Protein AF-A0A967BC62-F1 (afdb_monomer_lite)

Foldseek 3Di:
DVCPVVVVVVVVDDDDCDDCVVVCVVVPDVVVVVVVVVVVVVVVVVVVVVVVVVVVVVVVVVVVVVPPPPDD

Sequence (72 aa):
MRYATFIAALLAAGGAQAHPGHLAEVAGHGHWLGAAALGAAIAIGLWAGLKGRKDAEEAEAEETDEDEPQEA

pLDDT: mean 79.22, std 13.79, range [51.66, 98.38]

Organism: NCBI:txid2716691

Structure (mmCIF, N/CA/C/O backbone):
data_AF-A0A967BC62-F1
#
_entry.id   AF-A0A967BC62-F1
#
loop_
_atom_site.group_PDB
_atom_site.id
_atom_site.type_symbol
_atom_site.label_atom_id
_atom_site.label_alt_id
_atom_site.label_comp_id
_atom_site.label_asym_id
_atom_site.label_entity_id
_atom_site.label_seq_id
_atom_site.pdbx_PDB_ins_code
_atom_site.Cartn_x
_atom_site.Cartn_y
_atom_site.Cartn_z
_atom_site.occupancy
_atom_site.B_iso_or_equiv
_atom_site.auth_seq_id
_atom_site.auth_comp_id
_atom_site.auth_asym_id
_atom_site.auth_atom_id
_atom_site.pdbx_PDB_model_num
ATOM 1 N N . MET A 1 1 ? 19.332 -20.102 -50.457 1.00 67.00 1 MET A N 1
ATOM 2 C CA . MET A 1 1 ? 19.930 -18.790 -50.104 1.00 67.00 1 MET A CA 1
ATOM 3 C C . MET A 1 1 ? 18.909 -17.746 -49.646 1.00 67.00 1 MET A C 1
ATOM 5 O O . MET A 1 1 ? 19.221 -17.021 -48.717 1.00 67.00 1 MET A O 1
ATOM 9 N N . ARG A 1 2 ? 17.686 -17.694 -50.202 1.00 77.94 2 ARG A N 1
ATOM 10 C CA . ARG A 1 2 ? 16.661 -16.681 -49.858 1.00 77.94 2 ARG A CA 1
ATOM 11 C C . ARG A 1 2 ? 16.333 -16.537 -48.361 1.00 77.94 2 ARG A C 1
ATOM 13 O O . ARG A 1 2 ? 16.096 -15.428 -47.904 1.00 77.94 2 ARG A O 1
ATOM 20 N N . TYR A 1 3 ? 16.337 -17.632 -47.604 1.00 88.31 3 TYR A N 1
ATOM 21 C CA . TYR A 1 3 ? 15.999 -17.618 -46.173 1.00 88.31 3 TYR A CA 1
ATOM 22 C C . TYR A 1 3 ? 17.212 -17.480 -45.250 1.00 88.31 3 TYR A C 1
ATOM 24 O O . TYR A 1 3 ? 17.050 -17.182 -44.073 1.00 88.31 3 TYR A O 1
ATOM 32 N N . ALA A 1 4 ? 18.426 -17.663 -45.776 1.00 91.50 4 ALA A N 1
ATOM 33 C CA . ALA A 1 4 ? 19.643 -17.642 -44.970 1.00 91.50 4 ALA A CA 1
ATOM 34 C C . ALA A 1 4 ? 19.881 -16.255 -44.360 1.00 91.50 4 ALA A C 1
ATOM 36 O O . ALA A 1 4 ? 20.191 -16.143 -43.180 1.00 91.50 4 ALA A O 1
ATOM 37 N N . THR A 1 5 ? 19.637 -15.197 -45.136 1.00 87.50 5 THR A N 1
ATOM 38 C CA . THR A 1 5 ? 19.742 -13.808 -44.674 1.00 87.50 5 THR A CA 1
ATOM 39 C C . THR A 1 5 ? 18.718 -13.488 -43.586 1.00 87.50 5 THR A C 1
ATOM 41 O O . THR A 1 5 ? 19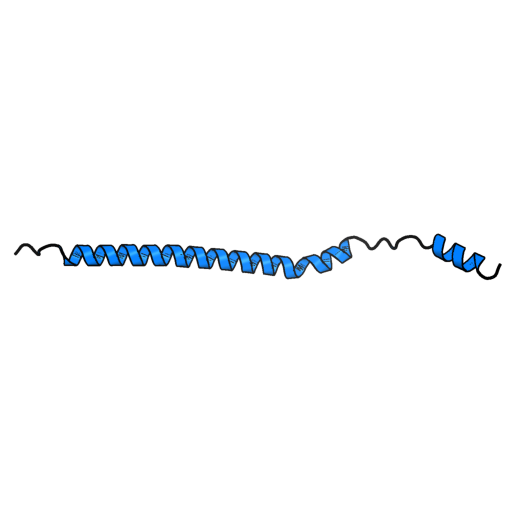.028 -12.786 -42.631 1.00 87.50 5 THR A O 1
ATOM 44 N N . PHE A 1 6 ? 17.509 -14.042 -43.700 1.00 89.75 6 PHE A N 1
ATOM 45 C CA . PHE A 1 6 ? 16.431 -13.827 -42.734 1.00 89.75 6 PHE A CA 1
ATOM 46 C C . PHE A 1 6 ? 16.721 -14.529 -41.402 1.00 89.75 6 PHE A C 1
ATOM 48 O O . PHE A 1 6 ? 16.559 -13.946 -40.336 1.00 89.75 6 PHE A O 1
ATOM 55 N N . ILE A 1 7 ? 17.219 -15.765 -41.469 1.00 90.31 7 ILE A N 1
ATOM 56 C CA . ILE A 1 7 ? 17.616 -16.545 -40.292 1.00 90.31 7 ILE A CA 1
ATOM 57 C C . ILE A 1 7 ? 18.818 -15.894 -39.595 1.00 90.31 7 ILE A C 1
ATOM 59 O O . ILE A 1 7 ? 18.813 -15.754 -38.376 1.00 90.31 7 ILE A O 1
ATOM 63 N N . ALA A 1 8 ? 19.814 -15.428 -40.354 1.00 90.19 8 ALA A N 1
ATOM 64 C CA . ALA A 1 8 ? 20.963 -14.718 -39.796 1.00 90.19 8 ALA A CA 1
ATOM 65 C C . ALA A 1 8 ? 20.557 -13.404 -39.106 1.00 90.19 8 ALA A C 1
ATOM 67 O O . ALA A 1 8 ? 21.056 -13.108 -38.025 1.00 90.19 8 ALA A O 1
ATOM 68 N N . ALA A 1 9 ? 19.618 -12.647 -39.683 1.00 87.31 9 ALA A N 1
ATOM 69 C CA . ALA A 1 9 ? 19.110 -11.414 -39.082 1.00 87.31 9 ALA A CA 1
ATOM 70 C C . ALA A 1 9 ? 18.365 -11.663 -37.758 1.00 87.31 9 ALA A C 1
ATOM 72 O O . ALA A 1 9 ? 18.532 -10.899 -36.813 1.00 87.31 9 ALA A O 1
ATOM 73 N N . LEU A 1 10 ? 17.590 -12.749 -37.664 1.00 87.19 10 LEU A N 1
ATOM 74 C CA . LEU A 1 10 ? 16.900 -13.132 -36.427 1.00 87.19 10 LEU A CA 1
ATOM 75 C C . LEU A 1 10 ? 17.874 -13.564 -35.327 1.00 87.19 10 LEU A C 1
ATOM 77 O O . LEU A 1 10 ? 17.674 -13.226 -34.167 1.00 87.19 10 LEU A O 1
ATOM 81 N N . LEU A 1 11 ? 18.940 -14.277 -35.689 1.00 86.19 11 LEU A N 1
ATOM 82 C CA . LEU A 1 11 ? 19.982 -14.694 -34.74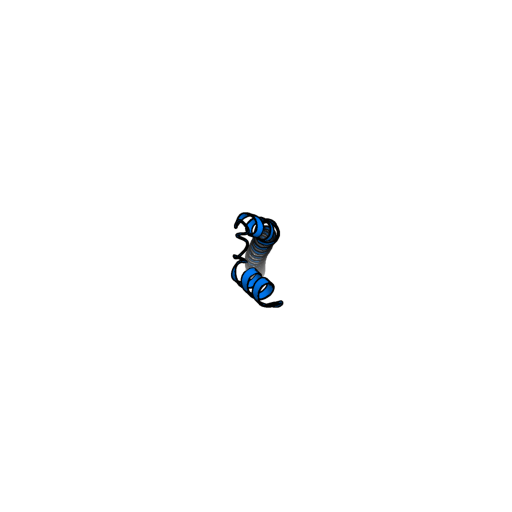6 1.00 86.19 11 LEU A CA 1
ATOM 83 C C . LEU A 1 11 ? 20.885 -13.526 -34.312 1.00 86.19 11 LEU A C 1
ATOM 85 O O . LEU A 1 11 ? 21.461 -13.569 -33.230 1.00 86.19 11 LEU A O 1
ATOM 89 N N . ALA A 1 12 ? 21.001 -12.488 -35.145 1.00 84.81 12 ALA A N 1
ATOM 90 C CA . ALA A 1 12 ? 21.741 -11.263 -34.845 1.00 84.81 12 ALA A CA 1
ATOM 91 C C . ALA A 1 12 ? 20.919 -10.225 -34.056 1.00 84.81 12 ALA A C 1
ATOM 93 O O . ALA A 1 12 ? 21.480 -9.239 -33.574 1.00 84.81 12 ALA A O 1
ATOM 94 N N . ALA A 1 13 ? 19.605 -10.424 -33.915 1.00 74.25 13 ALA A N 1
ATOM 95 C CA . ALA A 1 13 ? 18.751 -9.566 -33.108 1.00 74.25 13 ALA A CA 1
ATOM 96 C C . ALA A 1 13 ? 19.021 -9.818 -31.612 1.00 74.25 13 ALA A C 1
ATOM 98 O O . ALA A 1 13 ? 18.474 -10.734 -31.002 1.00 74.25 13 ALA A O 1
ATOM 99 N N . GLY A 1 14 ? 19.902 -9.010 -31.020 1.00 76.81 14 GLY A N 1
ATOM 100 C CA . GLY A 1 14 ? 20.144 -8.998 -29.577 1.00 76.81 14 GLY A CA 1
ATOM 101 C C . GLY A 1 14 ? 18.946 -8.455 -28.792 1.00 76.81 14 GLY A C 1
ATOM 102 O O . GLY A 1 14 ? 18.127 -7.699 -29.316 1.00 76.81 14 GLY A O 1
ATOM 103 N N . GLY A 1 15 ? 18.845 -8.826 -27.514 1.00 76.88 15 GLY A N 1
ATOM 104 C CA . GLY A 1 15 ? 17.798 -8.311 -26.632 1.00 76.88 15 GLY A CA 1
ATOM 105 C C . GLY A 1 15 ? 17.898 -6.792 -26.474 1.00 76.88 15 GLY A C 1
ATOM 106 O O . GLY A 1 15 ? 18.963 -6.270 -26.143 1.00 76.88 15 GLY A O 1
ATOM 107 N N . ALA A 1 16 ? 16.789 -6.079 -26.680 1.00 69.75 16 ALA A N 1
ATOM 108 C CA . ALA A 1 16 ? 16.712 -4.657 -26.374 1.00 69.75 16 ALA A CA 1
ATOM 109 C C . ALA A 1 16 ? 16.918 -4.462 -24.863 1.00 69.75 16 ALA A C 1
ATOM 111 O O . ALA A 1 16 ? 16.086 -4.873 -24.054 1.00 69.75 16 ALA A O 1
ATOM 112 N N . GLN A 1 17 ? 18.045 -3.864 -24.475 1.00 67.44 17 GLN A N 1
ATOM 113 C CA . GLN A 1 17 ? 18.303 -3.459 -23.095 1.00 67.44 17 GLN A CA 1
ATOM 114 C C . GLN A 1 17 ? 17.459 -2.219 -22.792 1.00 67.44 17 GLN A C 1
ATOM 116 O O . GLN A 1 17 ? 17.933 -1.088 -22.874 1.00 67.44 17 GLN A O 1
ATOM 121 N N . ALA A 1 18 ? 16.178 -2.428 -22.488 1.00 66.69 18 ALA A N 1
ATOM 122 C CA . ALA A 1 18 ? 15.374 -1.385 -21.876 1.00 66.69 18 ALA A CA 1
ATOM 123 C C . ALA A 1 18 ? 16.012 -1.056 -20.520 1.00 66.69 18 ALA A C 1
ATOM 125 O O . ALA A 1 18 ? 16.197 -1.941 -19.682 1.00 66.69 18 ALA A O 1
ATOM 126 N N . HIS A 1 19 ? 16.398 0.203 -20.320 1.00 69.06 19 HIS A N 1
ATOM 127 C CA . HIS A 1 19 ? 16.957 0.632 -19.045 1.00 69.06 19 HIS A CA 1
ATOM 128 C C . HIS A 1 19 ? 15.931 0.324 -17.934 1.00 69.06 19 HIS A C 1
ATOM 130 O O . HIS A 1 19 ? 14.746 0.615 -18.129 1.00 69.06 19 HIS A O 1
ATOM 136 N N . PRO A 1 20 ? 16.339 -0.192 -16.756 1.00 66.88 20 PRO A N 1
ATOM 137 C CA . PRO A 1 20 ? 15.419 -0.475 -15.645 1.00 66.88 20 PRO A CA 1
ATOM 138 C C . PRO A 1 20 ? 14.551 0.723 -15.222 1.00 66.88 20 PRO A C 1
ATOM 140 O O . PRO A 1 20 ? 13.521 0.547 -14.578 1.00 66.88 20 PRO A O 1
ATOM 143 N N . GLY A 1 21 ? 14.945 1.941 -15.615 1.00 64.25 21 GLY A N 1
ATOM 144 C CA . GLY A 1 21 ? 14.201 3.177 -15.378 1.00 64.25 21 GLY A CA 1
ATOM 145 C C . GLY A 1 21 ? 12.762 3.160 -15.906 1.00 64.25 21 GLY A C 1
ATOM 146 O O . GLY A 1 21 ? 11.886 3.688 -15.233 1.00 64.25 21 GLY A O 1
ATOM 147 N N . HIS A 1 22 ? 12.475 2.477 -17.020 1.00 63.81 22 HIS A N 1
ATOM 148 C CA . HIS A 1 22 ? 11.098 2.389 -17.533 1.00 63.81 22 HIS A CA 1
ATOM 149 C C . HIS A 1 22 ? 10.192 1.451 -16.719 1.00 63.81 22 HIS A C 1
ATOM 151 O O . HIS A 1 22 ? 8.972 1.597 -16.735 1.00 63.81 22 HIS A O 1
ATOM 157 N N . LEU A 1 23 ? 10.759 0.506 -15.960 1.00 62.66 23 LEU A N 1
ATOM 158 C CA . LEU A 1 23 ? 9.987 -0.310 -15.012 1.00 62.66 23 LEU A CA 1
ATOM 159 C C . LEU A 1 23 ? 9.679 0.467 -13.723 1.00 62.66 23 LEU A C 1
ATOM 161 O O . LEU A 1 23 ? 8.635 0.254 -13.105 1.00 62.66 23 LEU A O 1
ATOM 165 N N . ALA A 1 24 ? 10.554 1.401 -13.339 1.00 60.88 24 ALA A N 1
ATOM 166 C CA . ALA A 1 24 ? 10.340 2.270 -12.184 1.00 60.88 24 ALA A CA 1
ATOM 167 C C . ALA A 1 24 ? 9.155 3.235 -12.386 1.00 60.88 24 ALA A C 1
ATOM 169 O O . ALA A 1 24 ? 8.425 3.506 -11.433 1.00 60.88 24 ALA A O 1
ATOM 170 N N . GLU A 1 25 ? 8.900 3.684 -13.620 1.00 60.44 25 GLU A N 1
ATOM 171 C CA . GLU A 1 25 ? 7.727 4.511 -13.951 1.00 60.44 25 GLU A CA 1
ATOM 172 C C . GLU A 1 25 ? 6.397 3.784 -13.676 1.00 60.44 25 GLU A C 1
ATOM 174 O O . GLU A 1 25 ? 5.447 4.404 -13.195 1.00 60.44 25 GLU A O 1
ATOM 179 N N . VAL A 1 26 ? 6.336 2.461 -13.882 1.00 62.47 26 VAL A N 1
ATOM 180 C CA . VAL A 1 26 ? 5.134 1.643 -13.615 1.00 62.47 26 VAL A CA 1
ATOM 181 C C . VAL A 1 26 ? 4.950 1.360 -12.119 1.00 62.47 26 VAL A C 1
ATOM 183 O O . VAL A 1 26 ? 3.826 1.309 -11.621 1.00 62.47 26 VAL A O 1
ATOM 186 N N . ALA A 1 27 ? 6.042 1.208 -11.368 1.00 65.38 27 ALA A N 1
ATOM 187 C CA . ALA A 1 27 ? 5.984 0.881 -9.945 1.00 65.38 27 ALA A CA 1
ATOM 188 C C . ALA A 1 27 ? 5.655 2.085 -9.034 1.00 65.38 27 ALA A C 1
ATOM 190 O O . ALA A 1 27 ? 5.229 1.884 -7.896 1.00 65.38 27 ALA A O 1
ATOM 191 N N . GLY A 1 28 ? 5.828 3.323 -9.508 1.00 64.12 28 GLY A N 1
ATOM 192 C CA . GLY A 1 28 ? 5.936 4.505 -8.643 1.00 64.12 28 GLY A CA 1
ATOM 193 C C . GLY A 1 28 ? 4.646 5.064 -8.029 1.00 64.12 28 GLY A C 1
ATOM 194 O O . GLY A 1 28 ? 4.708 5.613 -6.933 1.00 64.12 28 GLY A O 1
ATOM 195 N N . HIS A 1 29 ? 3.481 4.933 -8.675 1.00 64.75 29 HIS A N 1
ATOM 196 C CA . HIS A 1 29 ? 2.306 5.735 -8.279 1.00 64.75 29 HIS A CA 1
ATOM 197 C C . HIS A 1 29 ? 1.203 4.955 -7.542 1.00 64.75 29 HIS A C 1
ATOM 199 O O . HIS A 1 29 ? 0.648 5.454 -6.566 1.00 64.75 29 HIS A O 1
ATOM 205 N N . GLY A 1 30 ? 0.897 3.718 -7.948 1.00 66.38 30 GLY A N 1
ATOM 206 C CA . GLY A 1 30 ? -0.167 2.924 -7.311 1.00 66.38 30 GLY A CA 1
ATOM 207 C C . GLY A 1 30 ? 0.223 2.318 -5.956 1.00 66.38 30 GLY A C 1
ATOM 208 O O . GLY A 1 30 ? -0.612 2.207 -5.059 1.00 66.38 30 GLY A O 1
ATOM 209 N N . HIS A 1 31 ? 1.500 1.962 -5.779 1.00 79.81 31 HIS A N 1
ATOM 210 C CA . HIS A 1 31 ? 1.968 1.248 -4.585 1.00 79.81 31 HIS A CA 1
ATOM 211 C C . HIS A 1 31 ? 1.951 2.114 -3.322 1.00 79.81 31 HIS A C 1
ATOM 213 O O . HIS A 1 31 ? 1.546 1.640 -2.262 1.00 79.81 31 HIS A O 1
ATOM 219 N N . TRP A 1 32 ? 2.326 3.391 -3.429 1.00 84.50 32 TRP A N 1
ATOM 220 C CA . TRP A 1 32 ? 2.281 4.317 -2.294 1.00 84.50 32 TRP A CA 1
ATOM 221 C C . TRP A 1 32 ? 0.852 4.641 -1.864 1.00 84.50 32 TRP A C 1
ATOM 223 O O . TRP A 1 32 ? 0.590 4.729 -0.668 1.00 84.50 32 TRP A O 1
ATOM 233 N N . LEU A 1 33 ? -0.088 4.746 -2.811 1.00 86.50 33 LEU A N 1
ATOM 234 C CA . LEU A 1 33 ? -1.501 4.941 -2.484 1.00 86.50 33 LEU A CA 1
ATOM 235 C C . LEU A 1 33 ? -2.085 3.713 -1.772 1.00 86.50 33 LEU A C 1
ATOM 237 O O . LEU A 1 33 ? -2.808 3.864 -0.792 1.00 86.50 33 LEU A O 1
ATOM 241 N N . GLY A 1 34 ? -1.720 2.504 -2.214 1.00 87.44 34 GLY A N 1
ATOM 242 C CA . GLY A 1 34 ? -2.081 1.262 -1.529 1.00 87.44 34 GLY A CA 1
ATOM 243 C C . GLY A 1 34 ? -1.522 1.191 -0.104 1.00 87.44 34 GLY A C 1
ATOM 244 O O . GLY A 1 34 ? -2.260 0.888 0.831 1.00 87.44 34 GLY A O 1
ATOM 245 N N . ALA A 1 35 ? -0.245 1.541 0.085 1.00 89.94 35 ALA A N 1
ATOM 246 C CA . ALA A 1 35 ? 0.373 1.605 1.409 1.00 89.94 35 ALA A CA 1
ATOM 247 C C . ALA A 1 35 ? -0.295 2.659 2.314 1.00 89.94 35 ALA A C 1
A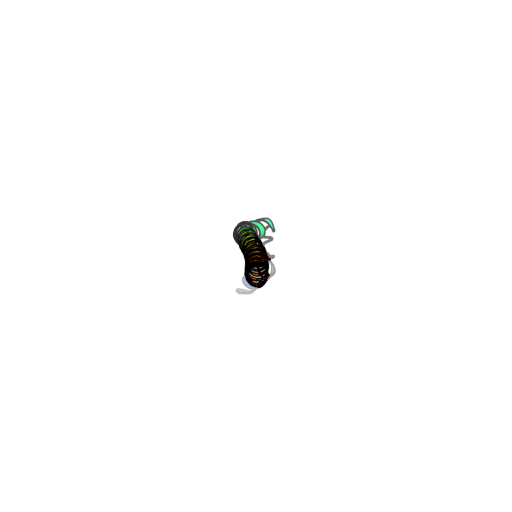TOM 249 O O . ALA A 1 35 ? -0.561 2.386 3.484 1.00 89.94 35 ALA A O 1
ATOM 250 N N . ALA A 1 36 ? -0.624 3.835 1.770 1.00 91.94 36 ALA A N 1
ATOM 251 C CA . ALA A 1 36 ? -1.330 4.890 2.494 1.00 91.94 36 ALA A CA 1
ATOM 252 C C . ALA A 1 36 ? -2.748 4.460 2.905 1.00 91.94 36 ALA A C 1
ATOM 254 O O . ALA A 1 36 ? -3.139 4.649 4.056 1.00 91.94 36 ALA A O 1
ATOM 255 N N . ALA A 1 37 ? -3.501 3.835 1.995 1.00 94.88 37 ALA A N 1
ATOM 256 C CA . ALA A 1 37 ? -4.842 3.327 2.272 1.00 94.88 37 ALA A CA 1
ATOM 257 C C . ALA A 1 37 ? -4.828 2.225 3.344 1.00 94.88 37 ALA A C 1
ATOM 259 O O . ALA A 1 37 ? -5.653 2.242 4.258 1.00 94.88 37 ALA A O 1
ATOM 260 N N . LEU A 1 38 ? -3.862 1.303 3.278 1.00 95.44 38 LEU A N 1
ATOM 261 C CA . LEU A 1 38 ? -3.684 0.264 4.291 1.00 95.44 38 LEU A CA 1
ATOM 262 C C . LEU A 1 38 ? -3.345 0.862 5.664 1.00 95.44 38 LEU A C 1
ATOM 264 O O . LEU A 1 38 ? -3.947 0.479 6.666 1.00 95.44 38 LEU A O 1
ATOM 268 N N . GLY A 1 39 ? -2.428 1.834 5.713 1.00 96.81 39 GLY A N 1
ATOM 269 C CA . GLY A 1 39 ? -2.092 2.547 6.946 1.00 96.81 39 GLY A CA 1
ATOM 270 C C . GLY A 1 39 ? -3.303 3.254 7.563 1.00 96.81 39 GLY A C 1
ATOM 271 O O . GLY A 1 39 ? -3.536 3.138 8.766 1.00 96.81 39 GLY A O 1
ATOM 272 N N . ALA A 1 40 ? -4.118 3.921 6.741 1.00 97.88 40 ALA A N 1
ATOM 273 C CA . ALA A 1 40 ? -5.343 4.580 7.192 1.00 97.88 40 ALA A CA 1
ATOM 274 C C . ALA A 1 40 ? -6.367 3.585 7.764 1.00 97.88 40 ALA A C 1
ATOM 276 O O . ALA A 1 40 ? -6.933 3.832 8.829 1.00 97.88 40 ALA A O 1
ATOM 277 N N . ALA A 1 41 ? -6.570 2.440 7.106 1.00 98.12 41 ALA A N 1
ATOM 278 C CA . ALA A 1 41 ? -7.483 1.404 7.585 1.00 98.12 41 ALA A CA 1
ATOM 279 C C . ALA A 1 41 ? -7.058 0.844 8.955 1.00 98.12 41 ALA A C 1
ATOM 281 O O . ALA A 1 41 ? -7.896 0.696 9.845 1.00 98.12 41 ALA A O 1
ATOM 282 N N . ILE A 1 42 ? -5.757 0.595 9.152 1.00 98.38 42 ILE A N 1
ATOM 283 C CA . ILE A 1 42 ? -5.212 0.142 10.442 1.00 98.38 42 ILE A CA 1
ATOM 284 C C . ILE A 1 42 ? -5.446 1.201 11.526 1.00 98.38 42 ILE A C 1
ATOM 286 O O . ILE A 1 42 ? -5.928 0.869 12.608 1.00 98.38 42 ILE A O 1
ATOM 290 N N . ALA A 1 43 ? -5.150 2.473 11.241 1.00 98.25 43 ALA A N 1
ATOM 291 C CA . ALA A 1 43 ? -5.327 3.559 12.204 1.00 98.25 43 ALA A CA 1
ATOM 292 C C . ALA A 1 43 ? -6.792 3.711 12.651 1.00 98.25 43 ALA A C 1
ATOM 294 O O . ALA A 1 43 ? -7.062 3.817 13.847 1.00 98.25 43 ALA A O 1
ATOM 295 N N . ILE A 1 44 ? -7.738 3.662 11.707 1.00 98.12 44 ILE A N 1
ATOM 296 C CA . ILE A 1 44 ? -9.177 3.729 12.000 1.00 98.12 44 ILE A CA 1
ATOM 297 C C . ILE A 1 44 ? -9.617 2.522 12.834 1.00 98.12 44 ILE A C 1
ATOM 299 O O . ILE A 1 44 ? -10.322 2.696 13.826 1.00 98.12 44 ILE A O 1
ATOM 303 N N . GLY A 1 45 ? -9.179 1.312 12.469 1.00 97.44 45 GLY A N 1
ATOM 304 C CA . GLY A 1 45 ? -9.515 0.092 13.203 1.00 97.44 45 GLY A CA 1
ATOM 305 C C . GLY A 1 45 ? -9.030 0.121 14.654 1.00 97.44 45 GLY A C 1
ATOM 306 O O . GLY A 1 45 ? -9.792 -0.199 15.566 1.00 97.44 45 GLY A O 1
ATOM 307 N N . LEU A 1 46 ? -7.792 0.571 14.884 1.00 98.00 46 LEU A N 1
ATOM 308 C CA . LEU A 1 46 ? -7.244 0.731 16.234 1.00 98.00 46 LEU A CA 1
ATOM 309 C C . LEU A 1 46 ? -8.000 1.797 17.034 1.00 98.00 46 LEU A C 1
ATOM 311 O O . LEU A 1 46 ? -8.328 1.566 18.196 1.00 98.00 46 LEU A O 1
ATOM 315 N N . TRP A 1 47 ? -8.308 2.943 16.421 1.00 97.12 47 TRP A N 1
AT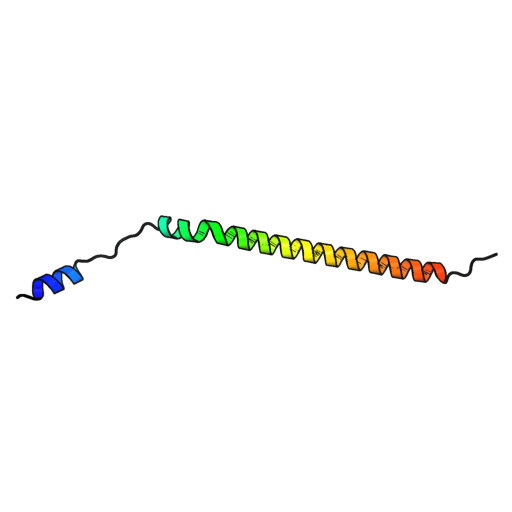OM 316 C CA . TRP A 1 47 ? -9.044 4.014 17.091 1.00 97.12 47 TRP A CA 1
ATOM 317 C C . TRP A 1 47 ? -10.458 3.582 17.494 1.00 97.12 47 TRP A C 1
ATOM 319 O O . TRP A 1 47 ? -10.845 3.770 18.646 1.00 97.12 47 TRP A O 1
ATOM 329 N N . ALA A 1 48 ? -11.201 2.947 16.583 1.00 96.12 48 ALA A N 1
ATOM 330 C CA . ALA A 1 48 ? -12.541 2.436 16.860 1.00 96.12 48 ALA A CA 1
ATOM 331 C C . ALA A 1 48 ? -12.530 1.362 17.961 1.00 96.12 48 ALA A C 1
ATOM 333 O O . ALA A 1 48 ? -13.367 1.398 18.861 1.00 96.12 48 ALA A O 1
ATOM 334 N N . GLY A 1 49 ? -11.552 0.449 17.936 1.00 94.88 49 GLY A N 1
ATOM 335 C CA . GLY A 1 49 ? -11.401 -0.579 18.967 1.00 94.88 49 GLY A CA 1
ATOM 336 C C . GLY A 1 49 ? -11.085 -0.007 20.352 1.00 94.88 49 GLY A C 1
ATOM 337 O O . GLY A 1 49 ? -11.659 -0.449 21.343 1.00 94.88 49 GLY A O 1
ATOM 338 N N . LEU A 1 50 ? -10.208 0.998 20.436 1.00 95.31 50 LEU A N 1
ATOM 339 C CA . LEU A 1 50 ? -9.894 1.676 21.700 1.00 95.31 50 LEU A CA 1
ATOM 340 C C . LEU A 1 50 ? -11.088 2.473 22.235 1.00 95.31 50 LEU A C 1
ATOM 342 O O . LEU A 1 50 ? -11.377 2.410 23.427 1.00 95.31 50 LEU A O 1
ATOM 346 N N . LYS A 1 51 ? -11.794 3.194 21.356 1.00 93.44 51 LYS A N 1
ATOM 347 C CA . LYS A 1 51 ? -12.994 3.960 21.706 1.00 93.44 51 LYS A CA 1
ATOM 348 C C . LYS A 1 51 ? -14.084 3.043 22.270 1.00 93.44 51 LYS A C 1
ATOM 350 O O . LYS A 1 51 ? -14.548 3.285 23.373 1.00 93.44 51 LYS A O 1
ATOM 355 N N . GLY A 1 52 ? -14.412 1.957 21.566 1.00 88.81 52 GLY A N 1
ATOM 356 C CA . GLY A 1 52 ? -15.457 1.027 21.999 1.00 88.81 52 GLY A CA 1
ATOM 357 C C . GLY A 1 52 ? -15.162 0.351 23.340 1.00 88.81 52 GLY A C 1
ATOM 358 O O . GLY A 1 52 ? -16.079 0.122 24.117 1.00 88.81 52 GLY A O 1
ATOM 359 N N . ARG A 1 53 ? -13.888 0.079 23.651 1.00 87.38 53 ARG A N 1
ATOM 360 C CA . ARG A 1 53 ? -13.495 -0.424 24.977 1.00 87.38 53 ARG A CA 1
ATOM 361 C C . ARG A 1 53 ? -13.697 0.613 26.076 1.00 87.38 53 ARG A C 1
ATOM 363 O O . ARG A 1 53 ? -14.189 0.257 27.136 1.00 87.38 53 ARG A O 1
ATOM 370 N N . LYS A 1 54 ? -13.334 1.872 25.813 1.00 87.06 54 LYS A N 1
ATOM 371 C CA . LYS A 1 54 ? -13.531 2.965 26.772 1.00 87.06 54 LYS A CA 1
ATOM 372 C C . LYS A 1 54 ? -15.016 3.184 27.059 1.00 87.06 54 LYS A C 1
ATOM 374 O O . LYS A 1 54 ? -15.385 3.347 28.209 1.00 87.06 54 LYS A O 1
ATOM 379 N N . ASP A 1 55 ? -15.841 3.165 26.015 1.00 87.62 55 ASP A N 1
ATOM 380 C CA . ASP A 1 55 ? -17.285 3.359 26.145 1.00 87.62 55 ASP A CA 1
ATOM 381 C C . ASP A 1 55 ? -17.939 2.176 26.899 1.00 87.62 55 ASP A C 1
ATOM 383 O O . ASP A 1 55 ? -18.865 2.384 27.674 1.00 87.62 55 ASP A O 1
ATOM 387 N N . ALA A 1 56 ? -17.432 0.946 26.727 1.00 83.38 56 ALA A N 1
ATOM 388 C CA . ALA A 1 56 ? -17.883 -0.220 27.494 1.00 83.38 56 ALA A CA 1
ATOM 389 C C . ALA A 1 56 ? -17.466 -0.159 28.976 1.00 83.38 56 ALA A C 1
ATOM 391 O O . ALA A 1 56 ? -18.287 -0.435 29.839 1.00 83.38 56 ALA A O 1
ATOM 392 N N . GLU A 1 57 ? -16.224 0.239 29.275 1.00 85.06 57 GLU A N 1
ATOM 393 C CA . GLU A 1 57 ? -15.763 0.445 30.661 1.00 85.06 57 GLU A CA 1
ATOM 394 C C . GLU A 1 57 ? -16.552 1.560 31.370 1.00 85.06 57 GLU A C 1
ATOM 396 O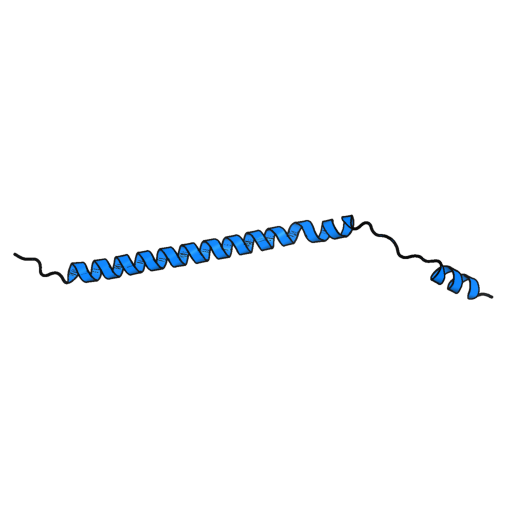 O . GLU A 1 57 ? -16.842 1.448 32.555 1.00 85.06 57 GLU A O 1
ATOM 401 N N . GLU A 1 58 ? -16.916 2.627 30.654 1.00 83.50 58 GLU A N 1
ATOM 402 C CA . GLU A 1 58 ? -17.709 3.740 31.195 1.00 83.50 58 GLU A CA 1
ATOM 403 C C . GLU A 1 58 ? -19.163 3.319 31.476 1.00 83.50 58 GLU A C 1
ATOM 405 O O . GLU A 1 58 ? -19.711 3.689 32.509 1.00 83.50 58 GLU A O 1
ATOM 410 N N . ALA A 1 59 ? -19.749 2.471 30.624 1.00 80.31 59 ALA A N 1
ATOM 411 C CA . ALA A 1 59 ? -21.080 1.907 30.849 1.00 80.31 59 ALA A CA 1
ATOM 412 C C . ALA A 1 59 ? -21.122 0.908 32.021 1.00 80.31 59 ALA A C 1
ATOM 414 O O . ALA A 1 59 ? -22.072 0.924 32.796 1.00 80.31 59 ALA A O 1
ATOM 415 N N . GLU A 1 60 ? -20.098 0.058 32.175 1.00 74.94 60 GLU A N 1
ATOM 416 C CA . GLU A 1 60 ? -19.999 -0.849 33.331 1.00 74.94 60 GLU A CA 1
ATOM 417 C C . GLU A 1 60 ? -19.805 -0.077 34.646 1.00 74.94 60 GLU A C 1
ATOM 419 O O . GLU A 1 60 ? -20.342 -0.484 35.672 1.00 74.94 60 GLU A O 1
ATOM 424 N N . ALA A 1 61 ? -19.082 1.049 34.618 1.00 75.62 61 ALA A N 1
ATOM 425 C CA . ALA A 1 61 ? -18.910 1.916 35.781 1.00 75.62 61 ALA A CA 1
ATOM 426 C C . ALA A 1 61 ? -20.222 2.608 36.201 1.00 75.62 61 ALA A C 1
ATOM 428 O O . ALA A 1 61 ? -20.539 2.612 37.390 1.00 75.62 61 ALA A O 1
ATOM 429 N N . GLU A 1 62 ? -21.002 3.133 35.245 1.00 72.12 62 GLU A N 1
ATOM 430 C CA . GLU A 1 62 ? -22.320 3.729 35.524 1.00 72.12 62 GLU A CA 1
ATOM 431 C C . GLU A 1 62 ? -23.310 2.700 36.098 1.00 72.12 62 GLU A C 1
ATOM 433 O O . GLU A 1 62 ? -24.046 3.026 37.027 1.00 72.12 62 GLU A O 1
ATOM 438 N N . GLU A 1 63 ? -23.300 1.451 35.614 1.00 67.94 63 GLU A N 1
ATOM 439 C CA . GLU A 1 63 ? -24.170 0.392 36.152 1.00 67.94 63 GLU A CA 1
ATOM 440 C C . GLU A 1 63 ? -23.798 0.020 37.602 1.00 67.94 63 GLU A C 1
ATOM 442 O O . GLU A 1 63 ? -24.680 -0.195 38.431 1.00 67.94 63 GLU A O 1
ATOM 447 N N . THR A 1 64 ? -22.506 0.015 37.957 1.00 63.88 64 THR A N 1
ATOM 448 C CA . THR A 1 64 ? -22.079 -0.199 39.354 1.00 63.88 64 THR A CA 1
ATOM 449 C C . THR A 1 64 ? -22.368 0.972 40.296 1.00 63.88 64 THR A C 1
ATOM 451 O O . THR A 1 64 ? -22.579 0.727 41.483 1.00 63.88 64 THR A O 1
ATOM 454 N N . ASP A 1 65 ? -22.396 2.215 39.805 1.00 61.19 65 ASP A N 1
ATOM 455 C CA . ASP A 1 65 ? -22.702 3.399 40.626 1.00 61.19 65 ASP A CA 1
ATOM 456 C C . ASP A 1 65 ? -24.215 3.537 40.921 1.00 61.19 65 ASP A C 1
ATOM 458 O O . ASP A 1 65 ? -24.592 4.120 41.939 1.00 61.19 65 ASP A O 1
ATOM 462 N N . GLU A 1 66 ? -25.104 2.983 40.081 1.00 60.44 66 GLU A N 1
ATOM 463 C CA . GLU A 1 66 ? -26.558 2.961 40.343 1.00 60.44 66 GLU A CA 1
ATOM 464 C C . GLU A 1 66 ? -26.981 1.923 41.408 1.00 60.44 66 GLU A C 1
ATOM 466 O O . GLU A 1 66 ? -28.041 2.081 42.022 1.00 60.44 66 GLU A O 1
ATOM 471 N N . ASP A 1 67 ? -26.155 0.902 41.670 1.00 60.44 67 ASP A N 1
ATOM 472 C CA . ASP A 1 67 ? -26.423 -0.185 42.628 1.00 60.44 67 ASP A CA 1
ATOM 473 C C . ASP A 1 67 ? -25.815 0.039 44.036 1.00 60.44 67 ASP A C 1
ATOM 475 O O . ASP A 1 67 ? -26.038 -0.775 44.942 1.00 60.44 67 ASP A O 1
ATOM 479 N N . GLU A 1 68 ? -25.084 1.139 44.285 1.00 58.66 68 GLU A N 1
ATOM 480 C CA . GLU A 1 68 ? -24.679 1.501 45.653 1.00 58.66 68 GLU A CA 1
ATOM 481 C C . GLU A 1 68 ? -25.887 2.050 46.447 1.00 58.66 68 GLU A C 1
ATOM 483 O O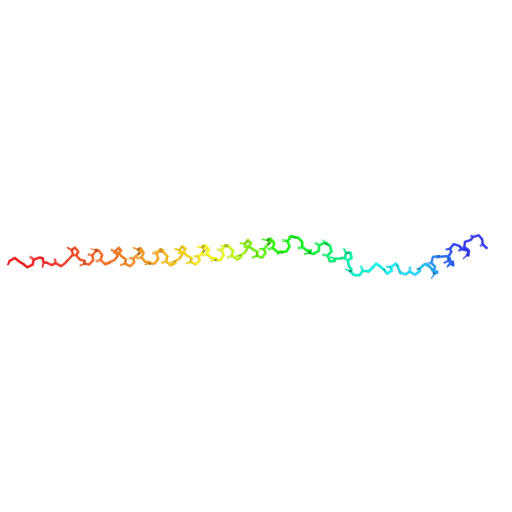 . GLU A 1 68 ? -26.496 3.053 46.057 1.00 58.66 68 GLU A O 1
ATOM 488 N N . PRO A 1 69 ? -26.269 1.439 47.592 1.00 57.00 69 PRO A N 1
ATOM 489 C CA . PRO A 1 69 ? -27.350 1.964 48.413 1.00 57.00 69 PRO A CA 1
ATOM 490 C C . PRO A 1 69 ? -26.947 3.344 48.939 1.00 57.00 69 PRO A C 1
ATOM 492 O O . PRO A 1 69 ? -25.996 3.478 49.705 1.00 57.00 69 PRO A O 1
ATOM 495 N N . GLN A 1 70 ? -27.690 4.374 48.534 1.00 62.16 70 GLN A N 1
ATOM 496 C CA . GLN A 1 70 ? -27.541 5.732 49.051 1.00 62.16 70 GLN A CA 1
ATOM 497 C C . GLN A 1 70 ? -27.841 5.723 50.559 1.00 62.16 70 GLN A C 1
ATOM 499 O O . GLN A 1 70 ? -29.002 5.710 50.973 1.00 62.16 70 GLN A O 1
ATOM 504 N N . GLU A 1 71 ? -26.784 5.675 51.372 1.00 53.44 71 GLU A N 1
ATOM 505 C CA . GLU A 1 71 ? -26.838 5.778 52.834 1.00 53.44 71 GLU A CA 1
ATOM 506 C C . GLU A 1 71 ? -27.500 7.119 53.213 1.00 53.44 71 GLU A C 1
ATOM 508 O O . GLU A 1 71 ? -26.982 8.195 52.897 1.00 53.44 71 GLU A O 1
ATOM 513 N N . ALA A 1 72 ? -28.680 7.036 53.839 1.00 51.66 72 ALA A N 1
ATOM 514 C CA . ALA A 1 72 ? -29.535 8.158 54.240 1.00 51.66 72 ALA A CA 1
ATOM 515 C C . ALA A 1 72 ? -29.290 8.617 55.685 1.00 51.66 72 ALA A C 1
ATOM 517 O O . ALA A 1 72 ? -29.041 7.749 56.554 1.00 51.66 72 ALA A O 1
#

InterPro domains:
  IPR046619 Protein of unknown function DUF6732 [PF20506] (1-72)

Radius of gyration: 33.93 Å; chains: 1; bounding box: 51×27×104 Å

Secondary structure (DSSP, 8-state):
-TTHHHHHHHHH-------THHHHHHHTTHHHHHHHHHHHHHHHHHHHHHHHHHHHHHHHHHHHHHSS----